Protein AF-A0AAD3THM1-F1 (afdb_monomer_lite)

Structure (mmCIF, N/CA/C/O backbone):
data_AF-A0AAD3THM1-F1
#
_entry.id   AF-A0AAD3THM1-F1
#
loop_
_atom_site.group_PDB
_atom_site.id
_atom_site.type_symbol
_atom_site.label_atom_id
_atom_site.label_alt_id
_atom_site.label_comp_id
_atom_site.label_asym_id
_atom_site.label_entity_id
_atom_site.label_seq_id
_atom_site.pdbx_PDB_ins_code
_atom_site.Cartn_x
_atom_site.Cartn_y
_atom_site.Cartn_z
_atom_site.occupancy
_atom_site.B_iso_or_equiv
_atom_site.auth_seq_id
_atom_site.auth_comp_id
_atom_site.auth_asym_id
_atom_site.auth_atom_id
_atom_site.pdbx_PDB_model_num
ATOM 1 N N . MET A 1 1 ? -11.250 -16.166 -47.415 1.00 62.81 1 MET A N 1
ATOM 2 C CA . MET A 1 1 ? -10.138 -16.863 -46.737 1.00 62.81 1 MET A CA 1
ATOM 3 C C . MET A 1 1 ? -8.877 -16.357 -47.376 1.00 62.81 1 MET A C 1
ATOM 5 O O . MET A 1 1 ? -8.856 -16.516 -48.580 1.00 62.81 1 MET A O 1
ATOM 9 N N . GLU A 1 2 ? -7.995 -15.713 -46.602 1.00 56.69 2 GLU A N 1
ATOM 10 C CA . GLU A 1 2 ? -6.511 -15.558 -46.661 1.00 56.69 2 GLU A CA 1
ATOM 11 C C . GLU A 1 2 ? -6.219 -14.569 -45.498 1.00 56.69 2 GLU A C 1
ATOM 13 O O . GLU A 1 2 ? -6.779 -13.475 -45.496 1.00 56.69 2 GLU A O 1
ATOM 18 N N . ASP A 1 3 ? -5.790 -14.970 -44.295 1.00 61.84 3 ASP A N 1
ATOM 19 C CA . ASP A 1 3 ? -4.456 -15.404 -43.819 1.00 61.84 3 ASP A CA 1
ATOM 20 C C . ASP A 1 3 ? -3.294 -14.487 -44.239 1.00 61.84 3 ASP A C 1
ATOM 22 O O . ASP A 1 3 ? -3.021 -14.355 -45.427 1.00 61.84 3 ASP A O 1
ATOM 26 N N . GLY A 1 4 ? -2.596 -13.869 -43.270 1.00 59.28 4 GLY A N 1
ATOM 27 C CA . GLY A 1 4 ? -1.280 -13.279 -43.548 1.00 59.28 4 GLY A CA 1
ATOM 28 C C . GLY A 1 4 ? -0.838 -12.078 -42.705 1.00 59.28 4 GLY A C 1
ATOM 29 O O . GLY A 1 4 ? -0.922 -10.945 -43.159 1.00 59.28 4 GLY A O 1
ATOM 30 N N . GLY A 1 5 ? -0.241 -12.353 -41.539 1.00 59.38 5 GLY A N 1
ATOM 31 C CA . GLY A 1 5 ? 1.017 -11.710 -41.123 1.00 59.38 5 GLY A CA 1
ATOM 32 C C . GLY A 1 5 ? 0.983 -10.293 -40.535 1.00 59.38 5 GLY A C 1
ATOM 33 O O . GLY A 1 5 ? 0.884 -9.300 -41.245 1.00 59.38 5 GLY A O 1
ATOM 34 N N . GLY A 1 6 ? 1.253 -10.197 -39.232 1.00 55.94 6 GLY A N 1
ATOM 35 C CA . GLY A 1 6 ? 1.669 -8.945 -38.603 1.00 55.94 6 GLY A CA 1
ATOM 36 C C . GLY A 1 6 ? 1.714 -9.041 -37.087 1.00 55.94 6 GLY A C 1
ATOM 37 O O . GLY A 1 6 ? 0.962 -8.357 -36.405 1.00 55.94 6 GLY A O 1
ATOM 38 N N . ALA A 1 7 ? 2.565 -9.916 -36.553 1.00 61.19 7 ALA A N 1
ATOM 39 C CA . ALA A 1 7 ? 2.806 -10.067 -35.116 1.00 61.19 7 ALA A CA 1
ATOM 40 C C . ALA A 1 7 ? 3.595 -8.883 -34.514 1.00 61.19 7 ALA A C 1
ATOM 42 O O . ALA A 1 7 ? 4.477 -9.080 -33.683 1.00 61.19 7 ALA A O 1
ATOM 43 N N . ASP A 1 8 ? 3.284 -7.655 -34.918 1.00 66.75 8 ASP A N 1
ATOM 44 C CA . ASP A 1 8 ?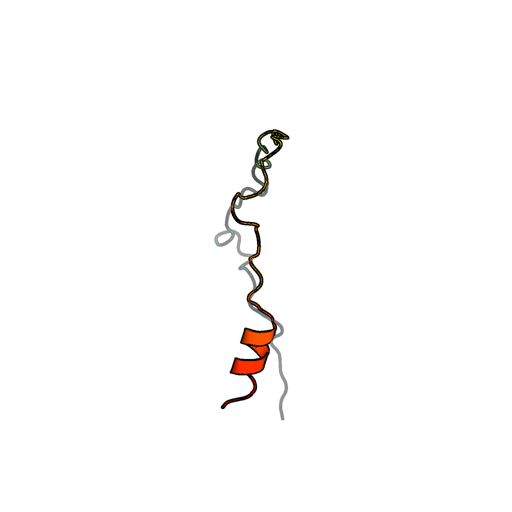 3.913 -6.444 -34.406 1.00 66.75 8 ASP A CA 1
ATOM 45 C C . ASP A 1 8 ? 2.853 -5.623 -33.680 1.00 66.75 8 ASP A C 1
ATOM 47 O O . ASP A 1 8 ? 2.168 -4.768 -34.239 1.00 66.75 8 ASP A O 1
ATOM 51 N N . GLY A 1 9 ? 2.698 -5.924 -32.390 1.00 72.31 9 GLY A N 1
ATOM 52 C CA . GLY A 1 9 ? 2.061 -4.991 -31.469 1.00 72.31 9 GLY A CA 1
ATOM 53 C C . GLY A 1 9 ? 2.843 -3.673 -31.394 1.00 72.31 9 GLY A C 1
ATOM 54 O O . GLY A 1 9 ? 3.947 -3.545 -31.921 1.00 72.31 9 GLY A O 1
ATOM 55 N N . CYS A 1 10 ? 2.291 -2.675 -30.702 1.00 73.69 10 CYS A N 1
ATOM 56 C CA . CYS A 1 10 ? 2.995 -1.415 -30.462 1.00 73.69 10 CYS A CA 1
ATOM 57 C C . CYS A 1 10 ? 4.357 -1.679 -29.791 1.00 73.69 10 CYS A C 1
ATOM 59 O O . CYS A 1 10 ? 4.404 -2.171 -28.662 1.00 73.69 10 CYS A O 1
ATOM 61 N N . ARG A 1 11 ? 5.459 -1.337 -30.472 1.00 73.62 11 ARG A N 1
ATOM 62 C CA . ARG A 1 11 ? 6.833 -1.526 -29.984 1.00 73.62 11 ARG A CA 1
ATOM 63 C C . ARG A 1 11 ? 7.576 -0.195 -29.925 1.00 73.62 11 ARG A C 1
ATOM 65 O O . ARG A 1 11 ? 7.433 0.654 -30.804 1.00 73.62 11 ARG A O 1
ATOM 72 N N . THR A 1 12 ? 8.383 -0.018 -28.883 1.00 76.62 12 THR A N 1
ATOM 73 C CA . THR A 1 12 ? 9.269 1.142 -28.734 1.00 76.62 12 THR A CA 1
ATOM 74 C C . THR A 1 12 ? 10.299 1.157 -29.872 1.00 76.62 12 THR A C 1
ATOM 76 O O . THR A 1 12 ? 10.919 0.121 -30.120 1.00 76.62 12 THR A O 1
ATOM 79 N N . PRO A 1 13 ? 10.513 2.292 -30.568 1.00 79.75 13 PRO A N 1
ATOM 80 C CA . PRO A 1 13 ? 11.479 2.371 -31.660 1.00 79.75 13 PRO A CA 1
ATOM 81 C C . PRO A 1 13 ? 12.906 2.093 -31.167 1.00 79.75 13 PRO A C 1
ATOM 83 O O . PRO A 1 13 ? 13.386 2.717 -30.223 1.00 79.75 13 PRO A O 1
ATOM 86 N N . GLU A 1 14 ? 13.596 1.169 -31.837 1.00 75.69 14 GLU A N 1
ATOM 87 C CA . GLU A 1 14 ? 14.938 0.702 -31.446 1.00 75.69 14 GLU A CA 1
ATOM 88 C C . GLU A 1 14 ? 16.072 1.583 -32.001 1.00 75.69 14 GLU A C 1
ATOM 90 O O . GLU A 1 14 ? 17.229 1.440 -31.601 1.00 75.69 14 GLU A O 1
ATOM 95 N N . GLN A 1 15 ? 15.755 2.518 -32.908 1.00 82.38 15 GLN A N 1
ATOM 96 C CA . GLN A 1 15 ? 16.730 3.449 -33.478 1.00 82.38 15 GLN A CA 1
ATOM 97 C C . GLN A 1 15 ? 17.329 4.352 -32.400 1.00 82.38 15 GLN A C 1
ATOM 99 O O . GLN A 1 15 ? 16.620 5.009 -31.637 1.00 82.38 15 GLN A O 1
ATOM 104 N N . LYS A 1 16 ? 18.660 4.436 -32.389 1.00 73.62 16 LYS A N 1
ATOM 105 C CA . LYS A 1 16 ? 19.433 5.158 -31.371 1.00 73.62 16 LYS A CA 1
ATOM 106 C C . LYS A 1 16 ? 19.090 6.651 -31.291 1.00 73.62 16 LYS A C 1
ATOM 108 O O . LYS A 1 16 ? 19.143 7.210 -30.207 1.00 73.62 16 LYS A O 1
ATOM 113 N N . GLU A 1 17 ? 18.700 7.271 -32.404 1.00 78.75 17 GLU A N 1
ATOM 114 C CA . GLU A 1 17 ? 18.293 8.687 -32.477 1.00 78.75 17 GLU A CA 1
ATOM 115 C C . GLU A 1 17 ? 16.929 8.966 -31.825 1.00 78.75 17 GLU A C 1
ATOM 117 O O . GLU A 1 17 ? 16.655 10.088 -31.408 1.00 78.75 17 GLU A O 1
ATOM 122 N N . ARG A 1 18 ? 16.057 7.952 -31.759 1.00 75.12 18 ARG A N 1
ATOM 123 C CA . ARG A 1 18 ? 14.703 8.029 -31.179 1.00 75.12 18 ARG A CA 1
ATOM 124 C C . ARG A 1 18 ? 14.638 7.455 -29.765 1.00 75.12 18 ARG A C 1
ATOM 126 O O . ARG A 1 18 ? 13.635 7.646 -29.084 1.00 75.12 18 ARG A O 1
ATOM 133 N N . ARG A 1 19 ? 15.678 6.734 -29.340 1.00 72.44 19 ARG A N 1
ATOM 134 C CA . ARG A 1 19 ? 15.796 6.172 -27.998 1.00 72.44 19 ARG A CA 1
ATOM 135 C C . ARG A 1 19 ? 16.100 7.305 -27.026 1.00 72.44 19 ARG A C 1
ATOM 137 O O . ARG A 1 19 ? 17.124 7.971 -27.159 1.00 72.44 19 ARG A O 1
ATOM 144 N N . THR A 1 20 ? 15.233 7.513 -26.040 1.00 73.94 20 THR A N 1
ATOM 145 C CA . THR A 1 20 ? 15.538 8.389 -24.909 1.00 73.94 20 THR A CA 1
ATOM 146 C C . THR A 1 20 ? 16.855 7.925 -24.298 1.00 73.94 20 THR A C 1
ATOM 148 O O . THR A 1 20 ? 17.019 6.740 -23.995 1.00 73.94 20 THR A O 1
ATOM 151 N N . THR A 1 21 ? 17.808 8.841 -24.124 1.00 69.38 21 THR A N 1
ATOM 152 C CA . THR A 1 21 ? 18.957 8.646 -23.234 1.00 69.38 21 THR A CA 1
ATOM 153 C C . THR A 1 21 ? 18.432 8.646 -21.804 1.00 69.38 21 THR A C 1
ATOM 155 O O . THR A 1 21 ? 18.630 9.594 -21.052 1.00 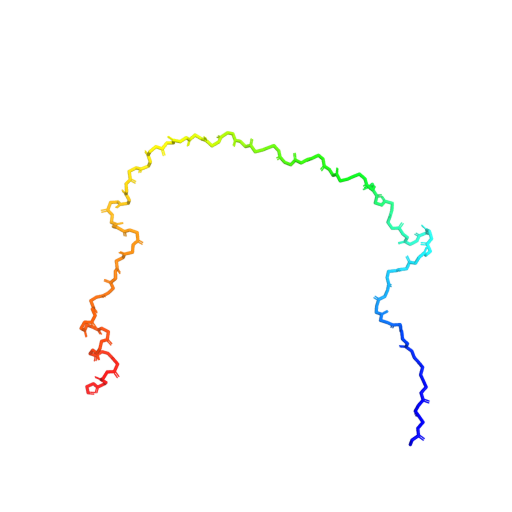69.38 21 THR A O 1
ATOM 158 N N . GLU A 1 22 ? 17.646 7.630 -21.468 1.00 67.69 22 GLU A N 1
ATOM 159 C CA . GLU A 1 22 ? 17.270 7.353 -20.098 1.00 67.69 22 GLU A CA 1
ATOM 160 C C . GLU A 1 22 ? 18.568 7.039 -19.367 1.00 67.69 22 GLU A C 1
ATOM 162 O O . GLU A 1 22 ? 19.293 6.110 -19.731 1.00 67.69 22 GLU A O 1
ATOM 167 N N . GLU A 1 23 ? 18.887 7.860 -18.372 1.00 66.56 23 GLU A N 1
ATOM 168 C CA . GLU A 1 23 ? 19.806 7.471 -17.318 1.00 66.56 23 GLU A CA 1
ATOM 169 C C . GLU A 1 23 ? 19.278 6.138 -16.776 1.00 66.56 23 GLU A C 1
ATOM 171 O O . GLU A 1 23 ? 18.219 6.072 -16.160 1.00 66.56 23 GLU A O 1
ATOM 176 N N . THR A 1 24 ? 19.955 5.038 -17.115 1.00 68.38 24 THR A N 1
ATOM 177 C CA . THR A 1 24 ? 19.527 3.685 -16.725 1.00 68.38 24 THR A CA 1
ATOM 178 C C . THR A 1 24 ? 19.672 3.453 -15.224 1.00 68.38 24 THR A C 1
ATOM 180 O O . THR A 1 24 ? 19.290 2.399 -14.715 1.00 68.38 24 THR A O 1
ATOM 183 N N . GLU A 1 25 ? 20.267 4.410 -14.516 1.00 79.88 25 GLU A N 1
ATOM 184 C CA . GLU A 1 25 ? 20.359 4.390 -13.074 1.00 79.88 25 GLU A CA 1
ATOM 185 C C . GLU A 1 25 ? 19.028 4.866 -12.491 1.00 79.88 25 GLU A C 1
ATOM 187 O O . GLU A 1 25 ? 18.599 6.002 -12.680 1.00 79.88 25 GLU A O 1
ATOM 192 N N . CYS A 1 26 ? 18.343 3.964 -11.786 1.00 74.50 26 CYS A N 1
ATOM 193 C CA . CYS A 1 26 ? 17.181 4.357 -11.004 1.00 74.50 26 CYS A CA 1
ATOM 194 C C . CYS A 1 26 ? 17.606 5.457 -10.024 1.00 74.50 26 CYS A C 1
ATOM 196 O O . CYS A 1 26 ? 18.603 5.266 -9.318 1.00 74.50 26 CYS A O 1
ATOM 198 N N . PRO A 1 27 ? 16.850 6.564 -9.910 1.00 84.94 27 PRO A N 1
ATOM 199 C CA . PRO A 1 27 ? 17.168 7.578 -8.923 1.00 84.94 27 PRO A CA 1
ATOM 200 C C . PRO A 1 27 ? 17.218 6.930 -7.531 1.00 84.94 27 PRO A C 1
ATOM 202 O O . PRO A 1 27 ? 16.480 5.970 -7.262 1.00 84.94 27 PRO A O 1
ATOM 205 N N . PRO A 1 28 ? 18.070 7.433 -6.626 1.00 85.56 28 PRO A N 1
ATOM 206 C CA . PRO A 1 28 ? 18.220 6.854 -5.301 1.00 85.56 28 PRO A CA 1
ATOM 207 C C . PRO A 1 28 ? 16.864 6.766 -4.594 1.00 85.56 28 PRO A C 1
ATOM 209 O O . PRO A 1 28 ? 16.041 7.682 -4.668 1.00 85.56 28 PRO A O 1
ATOM 212 N N . ALA A 1 29 ? 16.640 5.654 -3.888 1.00 87.25 29 ALA A N 1
ATOM 213 C CA . ALA A 1 29 ? 15.368 5.385 -3.232 1.00 87.25 29 ALA A CA 1
ATOM 214 C C . ALA A 1 29 ? 14.949 6.555 -2.313 1.00 87.25 29 ALA A C 1
ATOM 216 O O . ALA A 1 29 ? 15.781 7.076 -1.556 1.00 87.25 29 ALA A O 1
ATOM 217 N N . PRO A 1 30 ? 13.661 6.952 -2.313 1.00 87.88 30 PRO A N 1
ATOM 218 C CA . PRO A 1 30 ? 13.170 7.990 -1.419 1.00 87.88 30 PRO A CA 1
ATOM 219 C C . PRO A 1 30 ? 13.491 7.655 0.040 1.00 87.88 30 PRO A C 1
ATOM 221 O O . PRO A 1 30 ? 13.136 6.588 0.549 1.00 87.88 30 PRO A O 1
ATOM 224 N N . LYS A 1 31 ? 14.143 8.586 0.744 1.00 87.94 31 LYS A N 1
ATOM 225 C CA . LYS A 1 31 ? 14.436 8.424 2.172 1.00 87.94 31 LYS A CA 1
ATOM 226 C C . LYS A 1 31 ? 13.129 8.486 2.960 1.00 87.94 31 LYS A C 1
ATOM 228 O O . LYS A 1 31 ? 12.483 9.532 3.031 1.00 87.94 31 LYS A O 1
ATOM 233 N N . LYS A 1 32 ? 12.738 7.369 3.576 1.00 85.38 32 LYS A N 1
ATOM 234 C CA . LYS A 1 32 ? 11.597 7.343 4.499 1.00 85.38 32 LYS A CA 1
ATOM 235 C C . LYS A 1 32 ? 11.933 8.176 5.736 1.00 85.38 32 LYS A C 1
ATOM 237 O O . LYS A 1 32 ? 13.003 8.026 6.320 1.00 85.38 32 LYS A O 1
ATOM 242 N N . LYS A 1 33 ? 11.004 9.037 6.159 1.00 84.44 33 LYS A N 1
ATOM 243 C CA . LYS A 1 33 ? 11.086 9.677 7.478 1.00 84.44 33 LYS A CA 1
ATOM 244 C C . LYS A 1 33 ? 10.888 8.599 8.552 1.00 84.44 33 LYS A C 1
ATOM 246 O O . LYS A 1 33 ? 10.060 7.708 8.339 1.00 84.44 33 LYS A O 1
ATOM 251 N N . PRO A 1 34 ? 11.601 8.661 9.689 1.00 82.62 34 PRO A N 1
ATOM 252 C CA . PRO A 1 34 ? 11.360 7.734 10.785 1.00 82.62 34 PRO A CA 1
ATOM 253 C C . PRO A 1 34 ? 9.902 7.863 11.234 1.00 82.62 34 PRO A C 1
ATOM 255 O O . PRO A 1 34 ? 9.426 8.959 11.540 1.00 82.62 34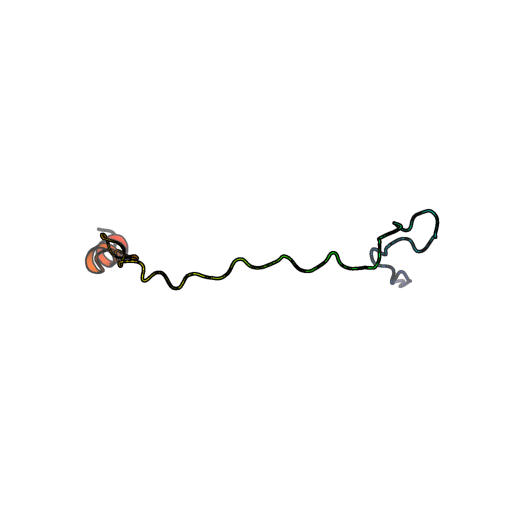 PRO A O 1
ATOM 258 N N . ALA A 1 35 ? 9.178 6.745 11.239 1.00 80.44 35 ALA A N 1
ATOM 259 C CA . ALA A 1 35 ? 7.839 6.701 11.797 1.00 80.44 35 ALA A CA 1
ATOM 260 C C . ALA A 1 35 ? 7.957 6.902 13.311 1.00 80.44 35 ALA A C 1
ATOM 262 O O . ALA A 1 35 ? 8.493 6.051 14.015 1.00 80.44 35 ALA A O 1
ATOM 263 N N . SER A 1 36 ? 7.479 8.035 13.826 1.00 80.06 36 SER A N 1
ATOM 264 C CA . SER A 1 36 ? 7.313 8.196 15.267 1.00 80.06 36 SER A CA 1
ATOM 265 C C . SER A 1 36 ? 6.137 7.320 15.708 1.00 80.06 36 SER A C 1
ATOM 267 O O . SER A 1 36 ? 5.028 7.565 15.216 1.00 80.06 36 SER A O 1
ATOM 269 N N . PRO A 1 37 ? 6.306 6.359 16.635 1.00 75.62 37 PRO A N 1
ATOM 270 C CA . PRO A 1 37 ? 5.195 5.621 17.222 1.00 75.62 37 PRO A CA 1
ATOM 271 C C . PRO A 1 37 ? 4.457 6.539 18.207 1.00 75.62 37 PRO A C 1
ATOM 273 O O . PRO A 1 37 ? 4.473 6.345 19.420 1.00 75.62 37 PRO A O 1
ATOM 276 N N . LYS A 1 38 ? 3.842 7.610 17.700 1.00 77.25 38 LYS A N 1
ATOM 277 C CA . LYS A 1 38 ? 2.928 8.416 18.499 1.00 77.25 38 LYS A CA 1
ATOM 278 C C . LYS A 1 38 ? 1.675 7.581 18.690 1.00 77.25 38 LYS A C 1
ATOM 280 O O . LYS A 1 38 ? 0.966 7.303 17.724 1.00 77.25 38 LYS A O 1
ATOM 285 N N . LYS A 1 39 ? 1.414 7.187 19.938 1.00 77.00 39 LYS A N 1
ATOM 286 C CA . LYS A 1 39 ? 0.104 6.680 20.344 1.00 77.00 39 LYS A CA 1
ATOM 287 C C . LYS A 1 39 ? -0.903 7.781 20.022 1.00 77.00 39 LYS A C 1
ATOM 289 O O . LYS A 1 39 ? -0.911 8.827 20.665 1.00 77.00 39 LYS A O 1
ATOM 294 N N . ARG A 1 40 ? -1.654 7.592 18.942 1.00 77.75 40 ARG A N 1
ATOM 295 C CA . ARG A 1 40 ? -2.743 8.483 18.565 1.00 77.75 40 ARG A CA 1
ATOM 296 C C . ARG A 1 40 ? -3.940 8.080 19.414 1.00 77.75 40 ARG A C 1
ATOM 298 O O . ARG A 1 40 ? -4.286 6.902 19.443 1.00 77.75 40 ARG A O 1
ATOM 305 N N . ASP A 1 41 ? -4.527 9.049 20.104 1.00 84.06 41 ASP A N 1
ATOM 306 C CA . ASP A 1 41 ? -5.805 8.849 20.781 1.00 84.06 41 ASP A CA 1
ATOM 307 C C . ASP A 1 41 ? -6.846 8.377 19.748 1.00 84.06 41 ASP A C 1
ATOM 309 O O . ASP A 1 41 ? -6.822 8.864 18.604 1.00 84.06 41 ASP A O 1
ATOM 313 N N . PRO A 1 42 ? -7.710 7.402 20.078 1.00 82.06 42 PRO A N 1
ATOM 314 C CA . PRO A 1 42 ? -8.788 7.012 19.182 1.00 82.06 42 PRO A CA 1
ATOM 315 C C . PRO A 1 42 ? -9.613 8.239 18.746 1.00 82.06 42 PRO A C 1
ATOM 317 O O . PRO A 1 42 ? -9.728 9.218 19.481 1.00 82.06 42 PRO A O 1
ATOM 320 N N . PRO A 1 43 ? -10.190 8.234 17.533 1.00 85.31 43 PRO A N 1
ATOM 321 C CA . PRO A 1 43 ? -11.093 9.299 17.111 1.00 85.31 43 PRO A CA 1
ATOM 322 C C . PRO A 1 43 ? -12.219 9.514 18.137 1.00 85.31 43 PRO A C 1
ATOM 324 O O . PRO A 1 43 ? -12.883 8.558 18.528 1.00 85.31 43 PRO A O 1
ATOM 327 N N . LYS A 1 44 ? -12.446 10.772 18.550 1.00 83.31 44 LYS A N 1
ATOM 328 C CA . LYS A 1 44 ? -13.473 11.152 19.548 1.00 83.31 44 LYS A CA 1
ATOM 329 C C . LYS A 1 44 ? -14.872 10.656 19.183 1.00 83.31 44 LYS A C 1
ATOM 331 O O . LYS A 1 44 ? -15.658 10.292 20.046 1.00 83.31 44 LYS A O 1
ATOM 336 N N . VAL A 1 45 ? -15.165 10.665 17.890 1.00 82.19 45 VAL A N 1
ATOM 337 C CA . VAL A 1 45 ? -16.299 9.978 17.284 1.00 82.19 45 VAL A CA 1
ATOM 338 C C . VAL A 1 45 ? -15.691 8.791 16.554 1.00 82.19 45 VAL A C 1
ATOM 340 O O . VAL A 1 45 ? -14.828 8.998 15.702 1.00 82.19 45 VAL A O 1
ATOM 343 N N . GLY A 1 46 ? -16.025 7.568 16.976 1.00 80.75 46 GLY A N 1
ATOM 344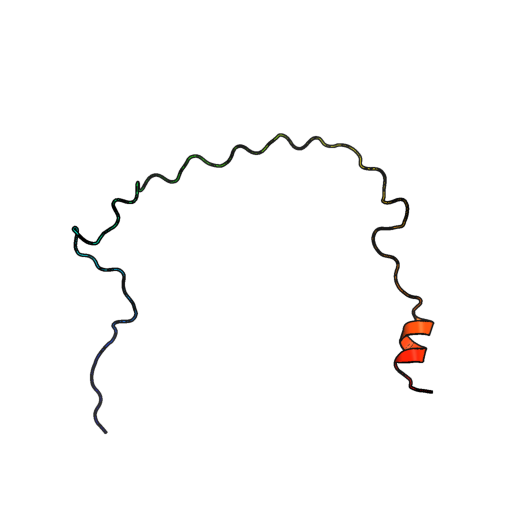 C CA . GLY A 1 46 ? -15.392 6.340 16.487 1.00 80.75 46 GLY A CA 1
ATOM 345 C C . GLY A 1 46 ? -15.238 6.309 14.961 1.00 80.75 46 GLY A C 1
ATOM 346 O O . GLY A 1 46 ? -16.028 6.905 14.237 1.00 80.75 46 GLY A O 1
ATOM 347 N N . TYR A 1 47 ? -14.199 5.624 14.470 1.00 80.81 47 TYR A N 1
ATOM 348 C CA . TYR A 1 47 ? -13.797 5.661 13.054 1.00 80.81 47 TYR A CA 1
ATOM 349 C C . TYR A 1 47 ? -14.925 5.291 12.078 1.00 80.81 47 TYR A C 1
ATOM 351 O O . TYR A 1 47 ? -14.989 5.817 10.970 1.00 80.81 47 TYR A O 1
ATOM 359 N N . PHE A 1 48 ? -15.828 4.415 12.508 1.00 86.00 48 PHE A N 1
ATOM 360 C CA . PHE A 1 48 ? -17.037 4.066 11.786 1.00 86.00 48 PHE A CA 1
ATOM 361 C C . PHE A 1 48 ? -18.224 4.179 12.738 1.00 86.00 48 PHE A C 1
ATOM 363 O O . PHE A 1 48 ? -18.245 3.542 13.791 1.00 86.00 48 PHE A O 1
ATOM 370 N N . GLN A 1 49 ? -19.200 4.999 12.363 1.00 81.75 49 GLN A N 1
ATOM 371 C CA . GLN A 1 49 ? -20.512 5.022 12.994 1.00 81.75 49 GLN A CA 1
ATOM 372 C C . GLN A 1 49 ? -21.436 4.207 12.096 1.00 81.75 49 GLN A C 1
ATOM 374 O O . GLN A 1 49 ? -21.949 4.732 11.108 1.00 81.75 49 GLN A O 1
ATOM 379 N N . SER A 1 50 ? -21.584 2.909 12.384 1.00 80.94 50 SER A N 1
ATOM 380 C CA . SER A 1 50 ? -22.549 2.081 11.661 1.00 80.94 50 SER A CA 1
ATOM 381 C C . SER A 1 50 ? -23.924 2.728 11.783 1.00 80.94 50 SER A C 1
ATOM 383 O O . SER A 1 50 ? -24.336 3.032 12.906 1.00 80.94 50 SER A O 1
ATOM 385 N N . PRO A 1 51 ? -24.646 2.934 10.671 1.00 82.25 51 PRO A N 1
ATOM 386 C CA . PRO A 1 51 ? -26.054 3.261 10.770 1.00 82.25 51 PRO A CA 1
ATOM 387 C C . PRO A 1 51 ? -26.770 2.132 11.512 1.00 82.25 51 PRO A C 1
ATOM 389 O O . PRO A 1 51 ? -26.376 0.965 11.428 1.00 82.25 51 PRO A O 1
ATOM 392 N N . ASP A 1 52 ? -27.812 2.503 12.245 1.00 84.38 52 ASP A N 1
ATOM 393 C CA . ASP A 1 52 ? -28.687 1.539 12.887 1.00 84.38 52 ASP A CA 1
ATOM 394 C C . ASP A 1 52 ? -29.218 0.536 11.848 1.00 84.38 52 ASP A C 1
ATOM 396 O O . ASP A 1 52 ? -29.681 0.918 10.767 1.00 84.38 52 ASP A O 1
ATOM 400 N N . LEU A 1 53 ? -29.094 -0.754 12.166 1.00 81.62 53 LEU A N 1
ATOM 401 C CA . LEU A 1 53 ? -29.443 -1.825 11.239 1.00 81.62 53 LEU A CA 1
ATOM 402 C C . LEU A 1 53 ? -30.948 -1.842 10.966 1.00 81.62 53 LEU A C 1
ATOM 404 O O . LEU A 1 53 ? -31.340 -2.082 9.826 1.00 81.62 53 LEU A O 1
ATOM 408 N N . GLU A 1 54 ? -31.789 -1.524 11.955 1.00 77.06 54 GLU A N 1
ATOM 409 C CA . GLU A 1 54 ? -33.237 -1.440 11.739 1.00 77.06 54 GLU A CA 1
ATOM 410 C C . GLU A 1 54 ? -33.575 -0.352 10.713 1.00 77.06 54 GLU A C 1
ATOM 412 O O . GLU A 1 54 ? -34.351 -0.596 9.791 1.00 77.06 54 GLU A O 1
ATOM 417 N N . SER A 1 55 ? -32.904 0.803 10.760 1.00 77.38 55 SER A N 1
ATOM 418 C CA . SER A 1 55 ? -33.035 1.847 9.735 1.00 77.38 55 SER A CA 1
ATOM 419 C C . SER A 1 55 ?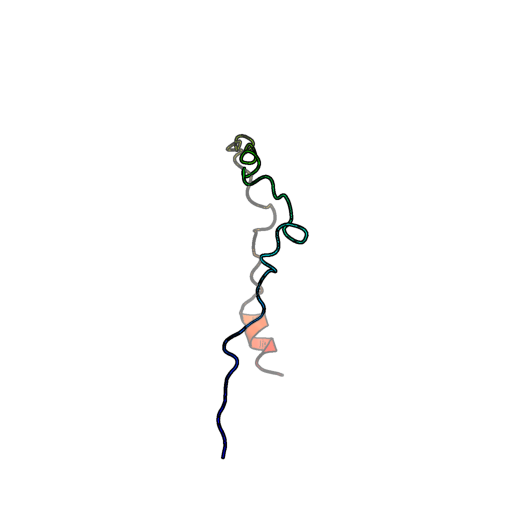 -32.644 1.375 8.329 1.00 77.38 55 SER A C 1
ATOM 421 O O . SER A 1 55 ? -33.233 1.832 7.346 1.00 77.38 55 SER A O 1
ATOM 423 N N . LEU A 1 56 ? -31.669 0.470 8.200 1.00 80.38 56 LEU A N 1
ATOM 424 C CA . LEU A 1 56 ? -31.298 -0.108 6.903 1.00 80.38 56 LEU A CA 1
ATOM 425 C C . LEU A 1 56 ? -32.398 -1.036 6.369 1.00 80.38 56 LEU A C 1
ATOM 427 O O . LEU A 1 56 ? -32.750 -0.950 5.191 1.00 80.38 56 LEU A O 1
ATOM 431 N N . PHE A 1 57 ? -32.976 -1.881 7.226 1.00 82.06 57 PHE A N 1
ATOM 432 C CA . PHE A 1 57 ? -34.025 -2.827 6.830 1.00 82.06 57 PHE A CA 1
ATOM 433 C C . PHE A 1 57 ? -35.376 -2.145 6.560 1.00 82.06 57 PHE A C 1
ATOM 435 O O . PHE A 1 57 ? -36.068 -2.520 5.611 1.00 82.06 57 PHE A O 1
ATOM 442 N N . LEU A 1 58 ? -35.714 -1.090 7.309 1.00 81.38 58 LEU A N 1
ATOM 443 C CA . LEU A 1 58 ? -36.917 -0.273 7.092 1.00 81.38 58 LEU A CA 1
ATOM 444 C C . LEU A 1 58 ? -36.881 0.504 5.765 1.00 81.38 58 LEU A C 1
ATOM 446 O O . LEU A 1 58 ? -37.921 0.790 5.191 1.00 81.38 58 LEU A O 1
ATOM 450 N N . LYS A 1 59 ? -35.692 0.848 5.253 1.00 69.25 59 LYS A N 1
ATOM 451 C CA . LYS A 1 59 ? -35.546 1.502 3.936 1.00 69.25 59 LYS A CA 1
ATOM 452 C C . LYS A 1 59 ? -35.541 0.510 2.777 1.00 69.25 59 LYS A C 1
ATOM 454 O O . LYS A 1 59 ? -35.922 0.872 1.669 1.00 69.25 59 LYS A O 1
ATOM 459 N N . ALA A 1 60 ? -35.079 -0.716 3.017 1.00 70.88 60 ALA A N 1
ATOM 460 C CA . ALA A 1 60 ? -35.055 -1.778 2.013 1.00 70.88 60 ALA A CA 1
ATOM 461 C C . ALA A 1 60 ? -36.446 -2.385 1.776 1.00 70.88 60 ALA A C 1
ATOM 463 O O . ALA A 1 60 ? -36.746 -2.860 0.682 1.00 70.88 60 ALA A O 1
ATOM 464 N N . THR A 1 61 ? -37.294 -2.352 2.799 1.00 66.12 61 THR A N 1
ATOM 465 C CA . THR A 1 61 ? -38.683 -2.799 2.740 1.00 66.12 61 THR A CA 1
ATOM 466 C C . THR A 1 61 ? -39.566 -1.562 2.602 1.00 66.12 61 THR A C 1
ATOM 468 O O . THR A 1 61 ? -40.005 -0.991 3.588 1.00 66.12 61 THR A O 1
ATOM 471 N N . GLY A 1 62 ? -39.721 -1.071 1.367 1.00 61.53 62 GLY A N 1
ATOM 472 C CA . GLY A 1 62 ? -40.525 0.121 1.080 1.00 61.53 62 GLY A CA 1
ATOM 473 C C . GLY A 1 62 ? -41.888 0.059 1.773 1.00 61.53 62 GLY A C 1
ATOM 474 O O . GLY A 1 62 ? -42.613 -0.921 1.599 1.00 61.53 62 GLY A O 1
ATOM 475 N N . GLY A 1 63 ? -42.175 1.077 2.588 1.00 53.81 63 GLY A N 1
ATOM 476 C CA . GLY A 1 63 ? -43.494 1.296 3.181 1.00 53.81 63 GLY A CA 1
ATOM 477 C C . GLY A 1 63 ? -44.559 1.603 2.140 1.00 53.81 63 GLY A C 1
ATOM 478 O O . GLY A 1 63 ? -44.196 2.091 1.044 1.00 53.81 63 GLY A O 1
#

Radius of gyration: 29.75 Å; chains: 1; bounding box: 64×28×68 Å

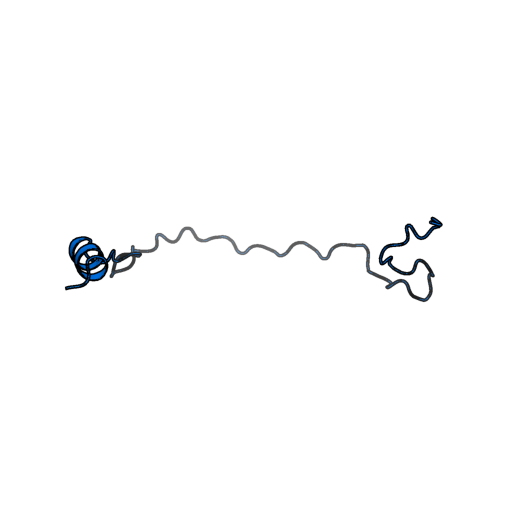Foldseek 3Di:
DDDDDDPDDDDQDPDPVRDPPPPPDDPPDDDDDDDDPPPDDADPPHPDDDDDVVVVVCVVPDD

Secondary structure (DSSP, 8-state):
---------S-----TTTS----SSPPPPP-PPP-----PPPPSS-S--PPPHHHHHHHHS--

InterPro domains:
  IPR040389 Cyclin-dependent protein kinase inhibitor SMR [PTHR33142] (3-60)

pLDDT: mean 75.68, std 8.73, range [53.81, 87.94]

Sequence (63 aa):
MEDGGGADGCRTPEQKERRTTEETECPPAPKKKPASPKKRDPPKVGYFQSPDLESLFLKATGG

Organism: Nepenthes gracilis (NCBI:txid150966)